Protein AF-A0AAD1T5R2-F1 (afdb_monomer_lite)

Radius of gyration: 15.3 Å; chains: 1; bounding box: 45×21×26 Å

pLDDT: mean 72.12, std 16.08, range [45.22, 89.94]

Foldseek 3Di:
DDPPDDPPPPDDPVVLVVVLVVVLVVVQVVCPPDRDPVSNVVSVVV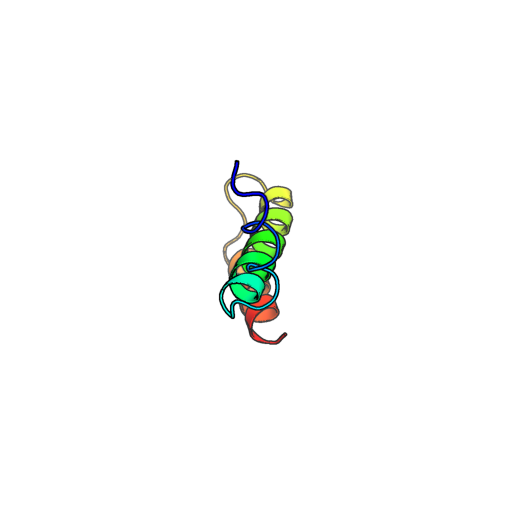SVVD

Organism: Pelobates cultripes (NCBI:txid61616)

Secondary structure (DSSP, 8-state):
-----SSSSSS-THHHHHHHHHHHHHHHHTT-SS--HHHHHHHHHHHH--

Sequence (50 aa):
MDQNNIMANANSPNGEEDEIQRIVQGRLALYGPNPPVEVVTQLLNAAMEE

Structure (mmCIF, N/CA/C/O backbone):
data_AF-A0AAD1T5R2-F1
#
_entry.id   AF-A0AAD1T5R2-F1
#
loop_
_atom_site.group_PDB
_atom_site.id
_atom_site.type_symbol
_atom_site.label_atom_id
_atom_site.label_alt_id
_atom_site.label_comp_id
_atom_site.label_asym_id
_atom_site.label_entity_id
_atom_site.label_seq_id
_atom_site.pdbx_PDB_ins_code
_atom_site.Cartn_x
_atom_site.Cartn_y
_atom_site.Cartn_z
_atom_site.occupancy
_atom_site.B_iso_or_equiv
_atom_site.auth_seq_id
_atom_site.auth_comp_id
_atom_site.auth_asym_id
_atom_site.auth_atom_id
_atom_site.pdbx_PDB_model_num
ATOM 1 N N . MET A 1 1 ? 37.663 13.610 -8.835 1.00 45.88 1 MET A N 1
ATOM 2 C CA . MET A 1 1 ? 36.329 14.230 -9.001 1.00 45.88 1 MET A CA 1
ATOM 3 C C . MET A 1 1 ? 35.632 13.408 -10.061 1.00 45.88 1 MET A C 1
ATOM 5 O O . MET A 1 1 ? 35.723 13.719 -11.240 1.00 45.88 1 MET A O 1
ATOM 9 N N . ASP A 1 2 ? 35.044 12.295 -9.646 1.00 47.84 2 ASP A N 1
ATOM 10 C CA . ASP A 1 2 ? 34.527 11.279 -10.556 1.00 47.84 2 ASP A CA 1
ATOM 11 C C . ASP A 1 2 ? 33.049 11.561 -10.828 1.00 47.84 2 ASP A C 1
ATOM 13 O O . ASP A 1 2 ? 32.163 11.155 -10.082 1.00 47.84 2 ASP A O 1
ATOM 17 N N . GLN A 1 3 ? 32.790 12.326 -11.889 1.00 52.03 3 GLN A N 1
ATOM 18 C CA . GLN A 1 3 ? 31.451 12.739 -12.329 1.00 52.03 3 GLN A CA 1
ATOM 19 C C . GLN A 1 3 ? 30.705 11.670 -13.153 1.00 52.03 3 GLN A C 1
ATOM 21 O O . GLN A 1 3 ? 29.781 11.999 -13.886 1.00 52.03 3 GLN A O 1
ATOM 26 N N . ASN A 1 4 ? 31.063 10.389 -13.034 1.00 47.03 4 ASN A N 1
ATOM 27 C CA . ASN A 1 4 ? 30.524 9.328 -13.898 1.00 47.03 4 ASN A CA 1
ATOM 28 C C . ASN A 1 4 ? 29.669 8.275 -13.176 1.00 47.03 4 ASN A C 1
ATOM 30 O O . ASN A 1 4 ? 29.492 7.181 -13.697 1.00 47.03 4 ASN A O 1
ATOM 34 N N . ASN A 1 5 ? 29.094 8.598 -12.012 1.00 45.22 5 ASN A N 1
ATOM 35 C CA . ASN A 1 5 ? 28.310 7.630 -11.228 1.00 45.22 5 ASN A CA 1
ATOM 36 C C . ASN A 1 5 ? 26.801 7.925 -11.124 1.00 45.22 5 ASN A C 1
ATOM 38 O O . ASN A 1 5 ? 26.123 7.311 -10.309 1.00 45.22 5 ASN A O 1
ATOM 42 N N . ILE A 1 6 ? 26.259 8.856 -11.920 1.00 52.31 6 ILE A N 1
ATOM 43 C CA . ILE A 1 6 ? 24.862 9.316 -11.762 1.00 52.31 6 ILE A CA 1
ATOM 44 C C . ILE A 1 6 ? 23.877 8.591 -12.705 1.00 52.31 6 ILE A C 1
ATOM 46 O O . ILE A 1 6 ? 22.677 8.611 -12.467 1.00 52.31 6 ILE A O 1
ATOM 50 N N . MET A 1 7 ? 24.346 7.884 -13.739 1.00 49.28 7 MET A N 1
ATOM 51 C CA . MET A 1 7 ? 23.463 7.314 -14.778 1.00 49.28 7 MET A CA 1
ATOM 52 C C . MET A 1 7 ? 23.359 5.781 -14.769 1.00 49.28 7 MET A C 1
ATOM 54 O O . MET A 1 7 ? 23.053 5.181 -15.794 1.00 49.28 7 MET A O 1
ATOM 58 N N . ALA A 1 8 ? 23.597 5.134 -13.626 1.00 49.12 8 ALA A N 1
ATOM 59 C CA . ALA A 1 8 ? 23.513 3.674 -13.491 1.00 49.12 8 ALA A CA 1
ATOM 60 C C . ALA A 1 8 ? 22.375 3.197 -12.567 1.00 49.12 8 ALA A C 1
ATOM 62 O O . ALA A 1 8 ? 22.464 2.108 -12.012 1.00 49.12 8 ALA A O 1
ATOM 63 N N . ASN A 1 9 ? 21.310 3.986 -12.382 1.00 47.25 9 ASN A N 1
ATOM 64 C CA . ASN A 1 9 ? 20.149 3.554 -11.592 1.00 47.25 9 ASN A CA 1
ATOM 65 C C . ASN A 1 9 ? 18.802 3.905 -12.240 1.00 47.25 9 ASN A C 1
ATOM 67 O O . ASN A 1 9 ? 17.911 4.434 -11.588 1.00 47.25 9 ASN A O 1
ATOM 71 N N . ALA A 1 10 ? 18.675 3.672 -13.545 1.00 49.78 10 ALA A N 1
ATOM 72 C CA . ALA A 1 10 ? 17.385 3.770 -14.234 1.00 49.78 10 ALA A CA 1
ATOM 73 C C . ALA A 1 10 ? 16.900 2.425 -14.802 1.00 49.78 10 ALA A C 1
ATOM 75 O O . ALA A 1 10 ? 15.788 2.363 -15.293 1.00 49.78 10 ALA A O 1
ATOM 76 N N . ASN A 1 11 ? 17.714 1.363 -14.725 1.00 47.56 11 ASN A N 1
ATOM 77 C CA . ASN A 1 11 ? 17.410 0.035 -15.282 1.00 47.56 11 ASN A CA 1
ATOM 78 C C . ASN A 1 11 ? 17.853 -1.108 -14.344 1.00 47.56 11 ASN A C 1
ATOM 80 O O . ASN A 1 11 ? 18.239 -2.182 -14.804 1.00 47.56 11 ASN A O 1
ATOM 84 N N . SER A 1 12 ? 17.860 -0.877 -13.028 1.00 47.34 12 SER A N 1
ATOM 85 C CA . SER A 1 12 ? 17.939 -1.988 -12.075 1.00 47.34 12 SER A CA 1
ATOM 86 C C . SER A 1 12 ? 16.528 -2.552 -11.896 1.00 47.34 12 SER A C 1
ATOM 88 O O . SER A 1 12 ? 15.629 -1.753 -11.651 1.00 47.34 12 SER A O 1
ATOM 90 N N . PRO A 1 13 ? 16.314 -3.879 -11.935 1.00 52.88 13 PRO A N 1
ATOM 91 C CA . PRO A 1 13 ? 15.016 -4.495 -11.617 1.00 52.88 13 PRO A CA 1
ATOM 92 C C . PRO A 1 13 ? 14.507 -4.151 -10.201 1.00 52.88 13 PRO A C 1
ATOM 94 O O . PRO A 1 13 ? 13.339 -4.327 -9.897 1.00 52.88 13 PRO A O 1
ATOM 97 N N . ASN A 1 14 ? 15.368 -3.582 -9.353 1.00 55.19 14 ASN A N 1
ATOM 98 C CA . ASN A 1 14 ? 15.008 -3.025 -8.049 1.00 55.19 14 ASN A CA 1
ATOM 99 C C . ASN A 1 14 ? 14.267 -1.672 -8.141 1.00 55.19 14 ASN A C 1
ATOM 101 O O . ASN A 1 14 ? 13.665 -1.247 -7.165 1.00 55.19 14 ASN A O 1
ATOM 105 N N . GLY A 1 15 ? 14.329 -0.969 -9.278 1.00 57.94 15 GLY A N 1
ATOM 106 C CA . GLY A 1 15 ? 13.702 0.346 -9.452 1.00 57.94 15 GLY A CA 1
ATOM 107 C C . GLY A 1 15 ? 12.178 0.280 -9.560 1.00 57.94 15 GLY A C 1
ATOM 108 O O . GLY A 1 15 ? 11.499 1.165 -9.050 1.00 57.94 15 GLY A O 1
ATOM 109 N N . GLU A 1 16 ? 11.647 -0.784 -10.167 1.00 62.69 16 GLU A N 1
ATOM 110 C CA . GLU A 1 16 ? 10.200 -1.026 -10.263 1.00 62.69 16 GLU A CA 1
ATOM 111 C C . GLU A 1 16 ? 9.621 -1.420 -8.898 1.00 62.69 16 GLU A C 1
ATOM 113 O O . GLU A 1 16 ? 8.592 -0.892 -8.482 1.00 62.69 16 GLU A O 1
ATOM 118 N N . GLU A 1 17 ? 10.327 -2.268 -8.142 1.00 67.56 17 GLU A N 1
ATOM 119 C CA . GLU A 1 17 ? 9.931 -2.637 -6.778 1.00 67.56 17 GLU A CA 1
ATOM 120 C C . GLU A 1 17 ? 9.977 -1.424 -5.827 1.00 67.56 17 GLU A C 1
ATOM 122 O O . GLU A 1 17 ? 9.055 -1.218 -5.031 1.00 67.56 17 GLU A O 1
ATOM 127 N N . ASP A 1 18 ? 10.989 -0.561 -5.966 1.00 74.50 18 ASP A N 1
ATOM 128 C CA . ASP A 1 18 ? 11.078 0.715 -5.245 1.00 74.50 18 ASP A CA 1
ATOM 129 C C . ASP A 1 18 ? 9.932 1.676 -5.624 1.00 74.50 18 ASP A C 1
ATOM 131 O O . ASP A 1 18 ? 9.389 2.384 -4.765 1.00 74.50 18 ASP A O 1
ATOM 135 N N . GLU A 1 19 ? 9.531 1.709 -6.897 1.00 80.56 19 GLU A N 1
ATOM 136 C CA . GLU A 1 19 ? 8.435 2.551 -7.382 1.00 80.56 19 GLU A CA 1
ATOM 137 C C . GLU A 1 19 ? 7.074 2.073 -6.866 1.00 80.56 19 GLU A C 1
ATOM 139 O O . GLU A 1 19 ? 6.305 2.873 -6.315 1.00 80.56 19 GLU A O 1
ATOM 144 N N . ILE A 1 20 ? 6.822 0.766 -6.932 1.00 80.50 20 ILE A N 1
ATOM 145 C CA . ILE A 1 20 ? 5.638 0.116 -6.370 1.00 80.50 20 ILE A CA 1
ATOM 146 C C . ILE A 1 20 ? 5.517 0.422 -4.873 1.00 80.50 20 ILE A C 1
ATOM 148 O O . ILE A 1 20 ? 4.469 0.886 -4.403 1.00 80.50 20 ILE A O 1
ATOM 152 N N . GLN A 1 21 ? 6.600 0.245 -4.113 1.00 82.69 21 GLN A N 1
ATOM 153 C CA . GLN A 1 21 ? 6.601 0.547 -2.683 1.00 82.69 21 GLN A CA 1
ATOM 154 C C . GLN A 1 21 ? 6.317 2.026 -2.409 1.00 82.69 21 GLN A C 1
ATOM 156 O O . GLN A 1 21 ? 5.563 2.346 -1.483 1.00 82.69 21 GLN A O 1
ATOM 161 N N . ARG A 1 22 ? 6.865 2.941 -3.218 1.00 83.75 22 ARG A N 1
ATOM 162 C CA . ARG A 1 22 ? 6.609 4.381 -3.073 1.00 83.75 22 ARG A CA 1
ATOM 163 C C . ARG A 1 22 ? 5.137 4.721 -3.304 1.00 83.75 22 ARG A C 1
ATOM 165 O O . ARG A 1 22 ? 4.575 5.527 -2.558 1.00 83.75 22 ARG A O 1
ATOM 172 N N . ILE A 1 23 ? 4.504 4.103 -4.301 1.00 84.50 23 ILE A N 1
ATOM 173 C CA . ILE A 1 23 ? 3.079 4.296 -4.605 1.00 84.50 23 ILE A CA 1
ATOM 174 C C . ILE A 1 23 ? 2.208 3.751 -3.468 1.00 84.50 23 ILE A C 1
ATOM 176 O O . ILE A 1 23 ? 1.312 4.457 -2.992 1.00 84.50 23 ILE A O 1
ATOM 180 N N . VAL A 1 24 ? 2.485 2.533 -2.991 1.00 85.38 24 VAL A N 1
ATOM 181 C CA . VAL A 1 24 ? 1.740 1.909 -1.887 1.00 85.38 24 VAL A CA 1
ATOM 182 C C . VAL A 1 24 ? 1.869 2.740 -0.611 1.00 85.38 24 VAL A C 1
ATOM 184 O O . VAL A 1 24 ? 0.854 3.074 -0.002 1.00 85.38 24 VAL A O 1
ATOM 187 N N . GLN A 1 25 ? 3.080 3.162 -0.236 1.00 83.88 25 GLN A N 1
ATOM 188 C CA . GLN A 1 25 ? 3.291 3.993 0.955 1.00 83.88 25 GLN A CA 1
ATOM 189 C C . GLN A 1 25 ? 2.600 5.358 0.853 1.00 83.88 25 GLN A C 1
ATOM 191 O O . GLN A 1 25 ? 1.954 5.789 1.810 1.00 83.88 25 GLN A O 1
ATOM 196 N N . GLY A 1 26 ? 2.673 6.018 -0.307 1.00 85.94 26 GLY A N 1
ATOM 197 C CA . GLY A 1 26 ? 1.978 7.286 -0.536 1.00 85.94 26 GLY A CA 1
ATOM 198 C C . GLY A 1 26 ? 0.460 7.159 -0.395 1.00 85.94 26 GLY A C 1
ATOM 199 O O . GLY A 1 26 ? -0.185 8.030 0.190 1.00 85.94 26 GLY A O 1
ATOM 200 N N . ARG A 1 27 ? -0.116 6.048 -0.870 1.00 83.38 27 ARG A N 1
ATOM 201 C CA . ARG A 1 27 ? -1.550 5.763 -0.726 1.00 83.38 27 ARG A CA 1
ATOM 202 C C . ARG A 1 27 ? -1.924 5.392 0.707 1.00 83.38 27 ARG A C 1
ATOM 204 O O . ARG A 1 27 ? -2.943 5.875 1.189 1.00 83.38 27 ARG A O 1
ATOM 211 N N . LEU A 1 28 ? -1.109 4.601 1.407 1.00 85.12 28 LEU A N 1
ATOM 212 C CA . LEU A 1 28 ? -1.341 4.243 2.812 1.00 85.12 28 LEU A CA 1
ATOM 213 C C . LEU A 1 28 ? -1.286 5.463 3.739 1.00 85.12 28 LEU A C 1
ATOM 215 O O . LEU A 1 28 ? -2.090 5.551 4.665 1.00 85.12 28 LEU A O 1
ATOM 219 N N . ALA A 1 29 ? -0.423 6.440 3.449 1.00 84.44 29 ALA A N 1
ATOM 220 C CA . ALA A 1 29 ? -0.334 7.683 4.213 1.00 84.44 29 ALA A CA 1
ATOM 221 C C . ALA A 1 29 ? -1.658 8.476 4.248 1.00 84.44 29 ALA A C 1
ATOM 223 O O . ALA A 1 29 ? -1.916 9.186 5.220 1.00 84.44 29 ALA A O 1
ATOM 224 N N . LEU A 1 30 ? -2.529 8.319 3.241 1.00 86.31 30 LEU A N 1
ATOM 225 C CA . LEU A 1 30 ? -3.853 8.959 3.199 1.00 86.31 30 LEU A CA 1
ATOM 226 C C . LEU A 1 30 ? -4.834 8.388 4.235 1.00 86.31 30 LEU A C 1
ATOM 228 O O . LEU A 1 30 ? -5.780 9.071 4.620 1.00 86.31 30 LEU A O 1
ATOM 232 N N . TYR A 1 31 ? -4.608 7.159 4.701 1.00 82.56 31 TYR A N 1
ATOM 233 C CA . TYR A 1 31 ? -5.450 6.479 5.691 1.00 82.56 31 TYR A CA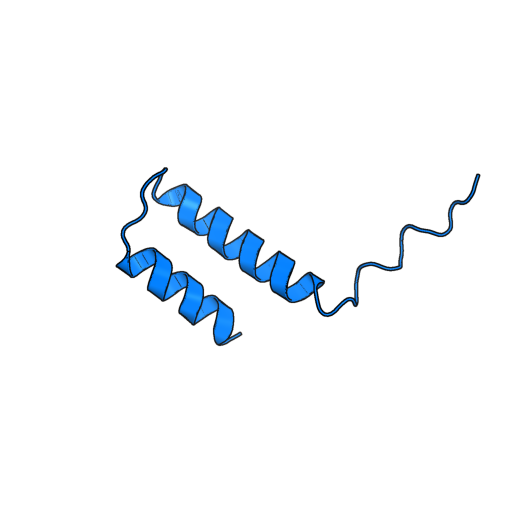 1
ATOM 234 C C . TYR A 1 31 ? -4.945 6.672 7.132 1.00 82.56 31 TYR A C 1
ATOM 236 O O . TYR A 1 31 ? -5.586 6.218 8.080 1.00 82.56 31 TYR A O 1
ATOM 244 N N . GLY A 1 32 ? -3.819 7.372 7.313 1.00 82.38 32 GLY A N 1
ATOM 245 C CA . GLY A 1 32 ? -3.195 7.599 8.614 1.00 82.38 32 GLY A CA 1
ATOM 246 C C . GLY A 1 32 ? -2.314 6.433 9.087 1.00 82.38 32 GLY A C 1
ATOM 247 O O . GLY A 1 32 ? -2.028 5.511 8.328 1.00 82.38 32 GLY A O 1
ATOM 248 N N . PRO A 1 33 ? -1.850 6.458 10.351 1.00 82.31 33 PRO A N 1
ATOM 249 C CA . PRO A 1 33 ? -0.842 5.519 10.857 1.00 82.31 33 PRO A CA 1
ATOM 250 C C . PRO A 1 33 ? -1.339 4.074 11.012 1.00 82.31 33 PRO A C 1
ATOM 252 O O . PRO A 1 33 ? -0.529 3.182 11.243 1.00 82.31 33 PRO A O 1
ATOM 255 N N . ASN A 1 34 ? -2.651 3.837 10.919 1.00 85.25 34 ASN A N 1
ATOM 256 C CA . ASN A 1 34 ? -3.245 2.508 11.027 1.00 85.25 34 ASN A CA 1
ATOM 257 C C . ASN A 1 34 ? -4.296 2.303 9.921 1.00 85.25 34 ASN A C 1
ATOM 259 O O . ASN A 1 34 ? -5.498 2.400 10.188 1.00 85.25 34 ASN A O 1
ATOM 263 N N . PRO A 1 35 ? -3.857 2.092 8.670 1.00 83.56 35 PRO A N 1
ATOM 264 C CA . PRO A 1 35 ? -4.761 1.810 7.566 1.00 83.56 35 PRO A CA 1
ATOM 265 C C . PRO A 1 35 ? -5.546 0.512 7.831 1.00 83.56 35 PRO A C 1
ATOM 267 O O . PRO A 1 35 ? -4.990 -0.438 8.389 1.00 83.56 35 PRO A O 1
ATOM 270 N N . PRO A 1 36 ? -6.821 0.420 7.411 1.00 89.56 36 PRO A N 1
ATOM 271 C CA . PRO A 1 36 ? -7.564 -0.834 7.471 1.00 89.56 36 PRO A CA 1
ATOM 272 C C . PRO A 1 36 ? -6.834 -1.946 6.707 1.00 89.56 36 PRO A C 1
ATOM 274 O O . PRO A 1 36 ? -6.344 -1.721 5.600 1.00 89.56 36 PRO A O 1
ATOM 277 N N . VAL A 1 37 ? -6.805 -3.160 7.264 1.00 87.56 37 VAL A N 1
ATOM 278 C CA . VAL A 1 37 ? -6.104 -4.314 6.664 1.00 87.56 37 VAL A CA 1
ATOM 279 C C . VAL A 1 37 ? -6.565 -4.573 5.227 1.00 87.56 37 VAL A C 1
ATOM 281 O O . VAL A 1 37 ? -5.745 -4.818 4.351 1.00 87.56 37 VAL A O 1
ATOM 284 N N . GLU A 1 38 ? -7.865 -4.433 4.965 1.00 89.94 38 GLU A N 1
ATOM 285 C CA . GLU A 1 38 ? -8.452 -4.615 3.634 1.00 89.94 38 GLU A CA 1
ATOM 286 C C . GLU A 1 38 ? -7.860 -3.659 2.582 1.00 89.94 38 GLU A C 1
ATOM 288 O O . GLU A 1 38 ? -7.649 -4.048 1.435 1.00 89.94 38 GLU A O 1
ATOM 293 N N . VAL A 1 39 ? -7.525 -2.427 2.980 1.00 87.00 39 VAL A N 1
ATOM 294 C CA . VAL A 1 39 ? -6.897 -1.424 2.106 1.00 87.00 39 VAL A CA 1
ATOM 295 C C . VAL A 1 39 ? -5.446 -1.798 1.811 1.00 87.00 39 VAL A C 1
ATOM 297 O O . VAL A 1 39 ? -5.006 -1.686 0.669 1.00 87.00 39 VAL A O 1
ATOM 300 N N . VAL A 1 40 ? -4.709 -2.283 2.815 1.00 87.06 40 VAL A N 1
ATOM 301 C CA . VAL A 1 40 ? -3.325 -2.760 2.642 1.00 87.06 40 VAL A CA 1
ATOM 302 C C . VAL A 1 40 ? -3.285 -3.924 1.652 1.00 87.06 40 VAL A C 1
ATOM 304 O O . VAL A 1 40 ? -2.474 -3.916 0.729 1.00 87.06 40 VAL A O 1
ATOM 307 N N . THR A 1 41 ? -4.199 -4.888 1.793 1.00 88.50 41 THR A N 1
ATOM 308 C CA . THR A 1 41 ? -4.301 -6.040 0.888 1.00 88.50 41 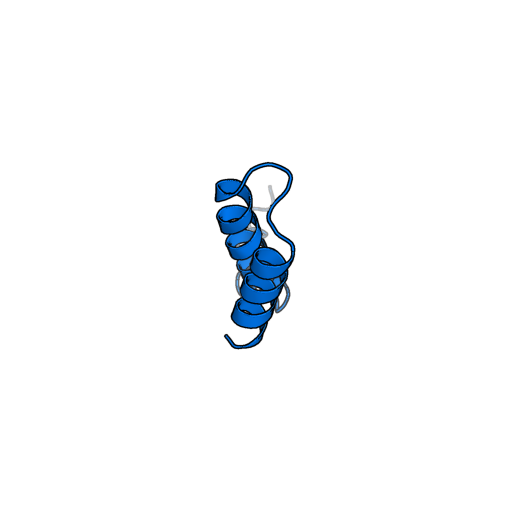THR A CA 1
ATOM 309 C C . THR A 1 41 ? -4.655 -5.626 -0.539 1.00 88.50 41 THR A C 1
ATOM 311 O O . THR A 1 41 ? -4.023 -6.103 -1.476 1.00 88.50 41 THR A O 1
ATOM 314 N N . GLN A 1 42 ? -5.615 -4.714 -0.728 1.00 88.69 42 GLN A N 1
ATOM 315 C CA . GLN A 1 42 ? -5.972 -4.225 -2.066 1.00 88.69 42 GLN A CA 1
ATOM 316 C C . GLN A 1 42 ? -4.810 -3.497 -2.750 1.00 88.69 42 GLN A C 1
ATOM 318 O O . GLN A 1 42 ? -4.573 -3.709 -3.935 1.00 88.69 42 GLN A O 1
ATOM 323 N N . LEU A 1 43 ? -4.070 -2.665 -2.010 1.00 86.62 43 LEU A N 1
ATOM 324 C CA . LEU A 1 43 ? -2.932 -1.922 -2.555 1.00 86.62 43 LEU A CA 1
ATOM 325 C C . LEU A 1 43 ? -1.757 -2.830 -2.914 1.00 86.62 43 LEU A C 1
ATOM 327 O O . LEU A 1 43 ? -1.137 -2.612 -3.947 1.00 86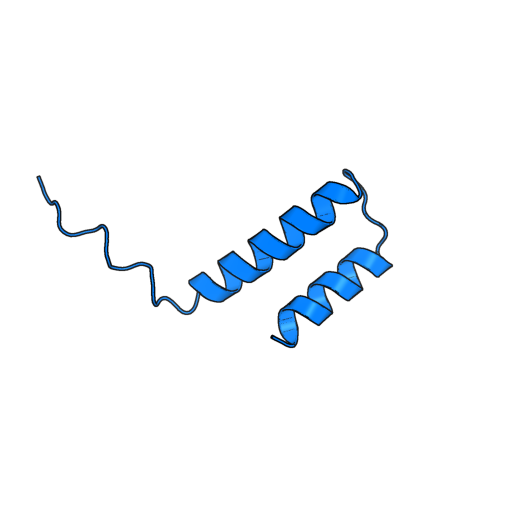.62 43 LEU A O 1
ATOM 331 N N . LEU A 1 44 ? -1.475 -3.845 -2.093 1.00 84.12 44 LEU A N 1
ATOM 332 C CA . LEU A 1 44 ? -0.450 -4.849 -2.389 1.00 84.12 44 LEU A CA 1
ATOM 333 C C . LEU A 1 44 ? -0.823 -5.705 -3.602 1.00 84.12 44 LEU A C 1
ATOM 335 O O . LEU A 1 44 ? 0.032 -5.970 -4.435 1.00 84.12 44 LEU A O 1
ATOM 339 N N . ASN A 1 45 ? -2.090 -6.108 -3.726 1.00 86.06 45 ASN A N 1
ATOM 340 C CA . ASN A 1 45 ? -2.543 -6.885 -4.879 1.00 86.06 45 ASN A CA 1
ATOM 341 C C . ASN A 1 45 ? -2.479 -6.063 -6.172 1.00 86.06 45 ASN A C 1
ATOM 343 O O . ASN A 1 45 ? -1.940 -6.544 -7.160 1.00 86.06 45 ASN A O 1
ATOM 347 N N . ALA A 1 46 ? -2.952 -4.812 -6.143 1.00 82.75 46 ALA A N 1
ATOM 348 C CA . ALA A 1 46 ? -2.890 -3.917 -7.300 1.00 82.75 46 ALA A CA 1
ATOM 349 C C . ALA A 1 46 ? -1.446 -3.641 -7.749 1.00 82.75 46 ALA A C 1
ATOM 351 O O . ALA A 1 46 ? -1.186 -3.503 -8.934 1.00 82.75 46 ALA A O 1
ATOM 352 N N . ALA A 1 47 ? -0.515 -3.594 -6.798 1.00 76.81 47 ALA A N 1
ATOM 353 C CA . ALA A 1 47 ? 0.911 -3.428 -7.041 1.00 76.81 47 ALA A CA 1
ATOM 354 C C . ALA A 1 47 ? 1.608 -4.655 -7.661 1.00 76.81 47 ALA A C 1
ATOM 356 O O . ALA A 1 47 ? 2.709 -4.511 -8.174 1.00 76.81 47 ALA A O 1
ATOM 357 N N . MET A 1 48 ? 1.019 -5.853 -7.570 1.00 73.19 48 MET A N 1
ATOM 358 C CA . MET A 1 48 ? 1.587 -7.094 -8.122 1.00 73.19 48 MET A CA 1
ATOM 359 C C . MET A 1 48 ? 1.008 -7.476 -9.494 1.00 73.19 48 MET A C 1
ATOM 361 O O . MET A 1 48 ? 1.524 -8.391 -10.130 1.00 73.19 48 MET A O 1
ATOM 365 N N . GLU A 1 49 ? -0.089 -6.841 -9.918 1.00 68.50 49 GLU A N 1
ATOM 366 C CA . GLU A 1 49 ? -0.753 -7.091 -11.209 1.00 68.50 49 GLU A CA 1
ATOM 367 C C . GLU A 1 49 ? -0.323 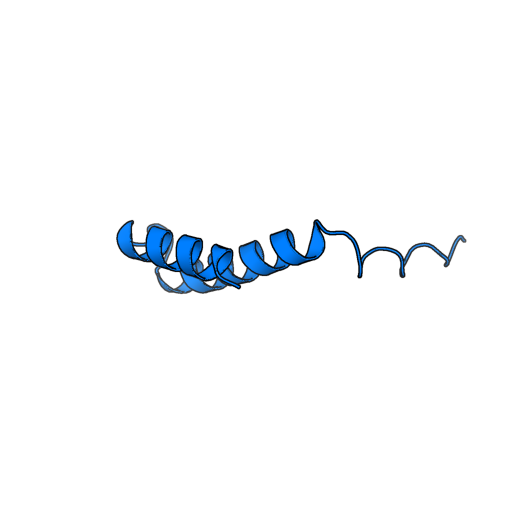-6.112 -12.326 1.00 68.50 49 GLU A C 1
ATOM 369 O O . GLU A 1 49 ? -0.742 -6.301 -13.470 1.00 68.50 49 GLU A O 1
ATOM 374 N N . GLU A 1 50 ? 0.495 -5.098 -12.011 1.00 55.53 50 GLU A N 1
ATOM 375 C CA . GLU A 1 50 ? 1.135 -4.161 -12.961 1.00 55.53 50 GLU A CA 1
ATOM 376 C C . GLU A 1 50 ? 2.510 -4.675 -13.417 1.00 55.53 50 GLU A C 1
ATOM 378 O O . GLU A 1 50 ? 2.791 -4.566 -14.635 1.00 55.5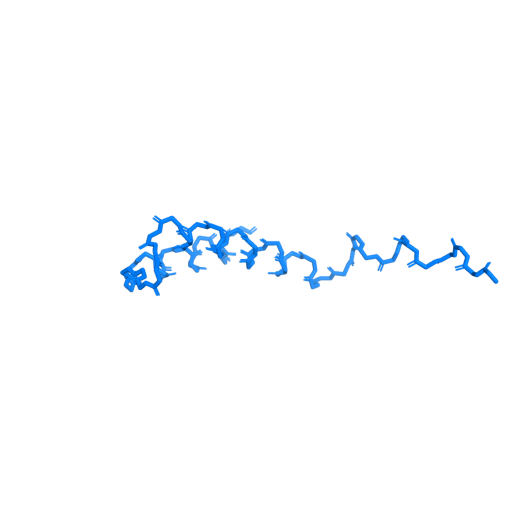3 50 GLU A O 1
#